Protein AF-A0A7J6GT17-F1 (afdb_monomer_lite)

Foldseek 3Di:
DCVVVVVPPPPPPPPLPPPPPDDPPVPDDPDDDPCCCVVPVVVCVVVVNDDPDPPDDDDDVVVVVPD

Structure (mmCIF, N/CA/C/O backbone):
data_AF-A0A7J6GT17-F1
#
_entry.id   AF-A0A7J6GT17-F1
#
loop_
_atom_site.group_PDB
_atom_site.id
_atom_site.type_symbol
_atom_site.label_atom_id
_atom_site.label_alt_id
_atom_site.label_comp_id
_atom_site.label_asym_id
_atom_site.label_entity_id
_atom_site.label_seq_id
_atom_site.pdbx_PDB_ins_code
_atom_site.Cartn_x
_atom_site.Cartn_y
_atom_site.Cartn_z
_atom_site.occupancy
_atom_site.B_iso_or_equiv
_atom_site.auth_seq_id
_atom_site.auth_comp_id
_atom_site.auth_asym_id
_atom_site.auth_atom_id
_atom_site.pdbx_PDB_model_num
ATOM 1 N N . MET A 1 1 ? -7.230 26.598 -17.826 1.00 50.72 1 MET A N 1
ATOM 2 C CA . MET A 1 1 ? -7.270 25.767 -16.597 1.00 50.72 1 MET A CA 1
ATOM 3 C C . MET A 1 1 ? -7.252 24.264 -16.902 1.00 50.72 1 MET A C 1
ATOM 5 O O . MET A 1 1 ? -7.426 23.475 -15.983 1.00 50.72 1 MET A O 1
ATOM 9 N N . GLU A 1 2 ? -6.968 23.859 -18.146 1.00 53.19 2 GLU A N 1
ATOM 10 C CA . GLU A 1 2 ? -6.930 22.446 -18.563 1.00 53.19 2 GLU A CA 1
ATOM 11 C C . GLU A 1 2 ? -5.498 21.882 -18.667 1.00 53.19 2 GLU A C 1
ATOM 13 O O . GLU A 1 2 ? -5.290 20.701 -18.420 1.00 53.19 2 GLU A O 1
ATOM 18 N N . GLU A 1 3 ? -4.486 22.726 -18.907 1.00 54.16 3 GLU A N 1
ATOM 19 C CA . GLU A 1 3 ? -3.093 22.286 -19.133 1.00 54.16 3 GLU A CA 1
ATOM 20 C C . GLU A 1 3 ? -2.428 21.612 -17.922 1.00 54.16 3 GLU A C 1
ATOM 22 O O . GLU A 1 3 ? -1.560 20.759 -18.075 1.00 54.16 3 GLU A O 1
ATOM 27 N N . LYS A 1 4 ? -2.852 21.919 -16.687 1.00 52.69 4 LYS A N 1
ATOM 28 C CA . LYS A 1 4 ? -2.248 21.304 -15.487 1.00 52.69 4 LYS A CA 1
ATOM 29 C C . LYS A 1 4 ? -2.678 19.842 -15.277 1.00 52.69 4 LYS A C 1
ATOM 31 O O . LYS A 1 4 ? -2.136 19.171 -14.404 1.00 52.69 4 LYS A O 1
ATOM 36 N N . LYS A 1 5 ? -3.659 19.353 -16.043 1.00 50.19 5 LYS A N 1
ATOM 37 C CA . LYS A 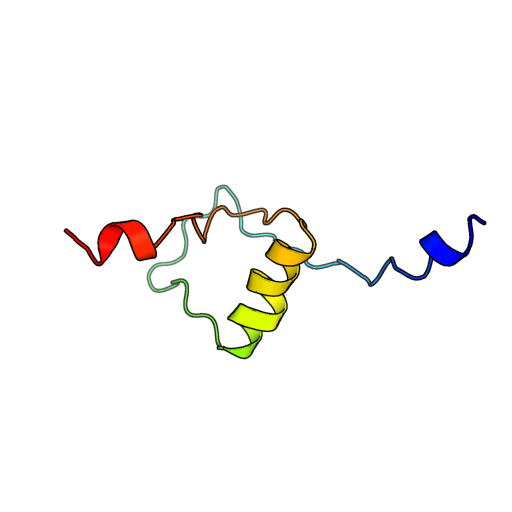1 5 ? -4.159 17.974 -15.954 1.00 50.19 5 LYS A CA 1
ATOM 38 C C . LYS A 1 5 ? -3.422 17.018 -16.899 1.00 50.19 5 LYS A C 1
ATOM 40 O O . LYS A 1 5 ? -3.484 15.812 -16.685 1.00 50.19 5 LYS A O 1
ATOM 45 N N . GLU A 1 6 ? -2.708 17.543 -17.896 1.00 49.25 6 GLU A N 1
ATOM 46 C CA . GLU A 1 6 ? -1.903 16.746 -18.834 1.00 49.25 6 GLU A CA 1
ATOM 47 C C . GLU A 1 6 ? -0.523 16.375 -18.267 1.00 49.25 6 GLU A C 1
ATOM 49 O O . GLU A 1 6 ? -0.030 15.290 -18.545 1.00 49.25 6 GLU A O 1
ATOM 54 N N . LEU A 1 7 ? 0.049 17.202 -17.383 1.00 48.94 7 LEU A N 1
ATOM 55 C CA . LEU A 1 7 ? 1.380 16.999 -16.780 1.00 48.94 7 LEU A CA 1
ATOM 56 C C . LEU A 1 7 ? 1.461 15.900 -15.696 1.00 48.94 7 LEU A C 1
ATOM 58 O O . LEU A 1 7 ? 2.536 15.679 -15.151 1.00 48.94 7 LEU A O 1
ATOM 62 N N . LEU A 1 8 ? 0.350 15.237 -15.353 1.00 55.94 8 LEU A N 1
ATOM 63 C CA . LEU A 1 8 ? 0.311 14.125 -14.383 1.00 55.94 8 LEU A CA 1
ATOM 64 C C . LEU A 1 8 ? 0.017 12.766 -15.032 1.00 55.94 8 LEU A C 1
ATOM 66 O O . LEU A 1 8 ? -0.228 11.791 -14.324 1.00 55.94 8 LEU A O 1
ATOM 70 N N . LYS A 1 9 ? 0.043 12.677 -16.366 1.00 53.41 9 LYS A N 1
ATOM 71 C CA . LYS A 1 9 ? 0.187 11.383 -17.036 1.00 53.41 9 LYS A CA 1
ATOM 72 C C . LYS A 1 9 ? 1.662 10.992 -16.984 1.00 53.41 9 LYS A C 1
ATOM 74 O O . LYS A 1 9 ? 2.368 11.105 -17.976 1.00 53.41 9 LYS A O 1
ATOM 79 N N . GLU A 1 10 ? 2.133 10.635 -15.793 1.00 48.06 10 GLU A N 1
ATOM 80 C CA . GLU A 1 10 ? 3.317 9.785 -15.689 1.00 48.06 10 GLU A CA 1
ATOM 81 C C . GLU A 1 10 ? 2.951 8.451 -16.346 1.00 48.06 10 GLU A C 1
ATOM 83 O O . GLU A 1 10 ? 1.839 7.955 -16.150 1.00 48.06 10 GLU A O 1
ATOM 88 N N . ASP A 1 11 ? 3.850 7.951 -17.184 1.00 50.34 11 ASP A N 1
ATOM 89 C CA . ASP A 1 11 ? 3.733 6.727 -17.967 1.00 50.34 11 ASP A CA 1
ATOM 90 C C . ASP A 1 11 ? 3.395 5.515 -17.071 1.00 50.34 11 ASP A C 1
ATOM 92 O O . ASP A 1 11 ? 4.275 4.794 -16.615 1.00 50.34 11 ASP A O 1
ATOM 96 N N . ASP A 1 12 ? 2.109 5.282 -16.788 1.00 56.12 12 ASP A N 1
ATOM 97 C CA . ASP A 1 12 ? 1.604 4.070 -16.125 1.00 56.12 12 ASP A CA 1
ATOM 98 C C . ASP A 1 12 ? 1.503 2.910 -17.146 1.00 56.12 12 ASP A C 1
ATOM 100 O O . ASP A 1 12 ? 0.488 2.216 -17.211 1.00 56.12 12 ASP A O 1
ATOM 104 N N . ASP A 1 13 ? 2.550 2.684 -17.946 1.00 51.84 13 ASP A N 1
ATOM 105 C CA . ASP A 1 13 ? 2.770 1.417 -18.666 1.00 51.84 13 ASP A CA 1
ATOM 106 C C . ASP A 1 13 ? 3.346 0.367 -17.690 1.00 51.84 13 ASP A C 1
ATOM 108 O O . ASP A 1 13 ? 4.327 -0.317 -17.971 1.00 51.84 13 ASP A O 1
ATOM 112 N N . ASP A 1 14 ? 2.741 0.227 -16.505 1.00 58.59 14 ASP A N 1
ATOM 113 C CA . ASP A 1 14 ? 2.911 -0.994 -15.721 1.00 58.59 14 ASP A CA 1
ATOM 114 C C . ASP A 1 14 ? 1.930 -2.009 -16.296 1.00 58.59 14 ASP A C 1
ATOM 116 O O . ASP A 1 14 ? 0.746 -2.074 -15.936 1.00 58.59 14 ASP A O 1
ATOM 120 N N . ASP A 1 15 ? 2.443 -2.763 -17.258 1.00 54.31 15 ASP A N 1
ATOM 121 C CA . ASP A 1 15 ? 1.853 -3.991 -17.753 1.00 54.31 15 ASP A CA 1
ATOM 122 C C . ASP A 1 15 ? 1.838 -5.012 -16.603 1.00 54.31 15 ASP A C 1
ATOM 124 O O . ASP A 1 15 ? 2.668 -5.912 -16.504 1.00 54.31 15 ASP A O 1
ATOM 128 N N . ASP A 1 16 ? 0.897 -4.838 -15.670 1.00 58.16 16 ASP A N 1
ATOM 129 C CA . ASP A 1 16 ? 0.534 -5.821 -14.650 1.00 58.16 16 ASP A CA 1
ATOM 130 C C . ASP A 1 16 ? -0.180 -7.008 -15.334 1.00 58.16 16 ASP A C 1
ATOM 132 O O . ASP A 1 16 ? -1.316 -7.367 -14.991 1.00 58.16 16 ASP A O 1
ATOM 136 N N . GLU A 1 17 ? 0.442 -7.592 -16.359 1.00 54.38 17 GLU A N 1
ATOM 137 C CA . GLU A 1 17 ? 0.033 -8.835 -17.001 1.00 54.38 17 GLU A CA 1
ATOM 138 C C . GLU A 1 17 ? 0.462 -9.999 -16.107 1.00 54.38 17 GLU A C 1
ATOM 140 O O . GLU A 1 17 ? 1.362 -10.784 -16.385 1.00 54.38 17 GLU A O 1
ATOM 145 N N . TYR A 1 18 ? -0.206 -10.108 -14.964 1.00 60.69 18 TYR A N 1
ATOM 146 C CA . TYR A 1 18 ? -0.353 -11.408 -14.342 1.00 60.69 18 TYR A CA 1
ATOM 147 C C . TYR A 1 18 ? -1.533 -12.072 -15.028 1.00 60.69 18 TYR A C 1
ATOM 149 O O . TYR A 1 18 ? -2.671 -11.603 -14.907 1.00 60.69 18 TYR A O 1
ATOM 157 N N . ASP A 1 19 ? -1.243 -13.143 -15.764 1.00 58.66 19 ASP A N 1
ATOM 158 C CA . ASP A 1 19 ? -2.244 -14.030 -16.339 1.00 58.66 19 ASP A CA 1
ATOM 159 C C . ASP A 1 19 ? -3.301 -14.338 -15.271 1.00 58.66 19 ASP A C 1
ATOM 161 O O . ASP A 1 19 ? -3.048 -15.060 -14.304 1.00 58.66 19 ASP A O 1
ATOM 165 N N . LYS A 1 20 ? -4.510 -13.790 -15.437 1.00 55.09 20 LYS A N 1
ATOM 166 C CA . LYS A 1 20 ? -5.642 -14.063 -14.533 1.00 55.09 20 LYS A CA 1
ATOM 167 C C . LYS A 1 20 ? -6.002 -15.552 -14.498 1.00 55.09 20 LYS A C 1
ATOM 169 O O . LYS A 1 20 ? -6.626 -16.000 -13.539 1.00 55.09 20 LYS A O 1
ATOM 174 N N . ASP A 1 21 ? -5.547 -16.293 -15.507 1.00 60.66 21 ASP A N 1
ATOM 175 C CA . ASP A 1 21 ? -5.757 -17.724 -15.708 1.00 60.66 21 ASP A CA 1
ATOM 176 C C . ASP A 1 21 ? -4.461 -18.551 -15.526 1.00 60.66 21 ASP A C 1
ATOM 178 O O . ASP A 1 21 ? -4.470 -19.778 -15.645 1.00 60.66 21 ASP A O 1
ATOM 182 N N . GLY A 1 22 ? -3.338 -17.895 -15.214 1.00 61.94 22 GLY A N 1
ATOM 183 C CA . GLY A 1 22 ? -2.015 -18.497 -15.088 1.00 61.94 22 GLY A CA 1
ATOM 184 C C . GLY A 1 22 ? -1.764 -18.951 -13.660 1.00 61.94 22 GLY A C 1
ATOM 185 O O . GLY A 1 22 ? -1.515 -18.145 -12.764 1.00 61.94 22 GLY A O 1
ATOM 186 N N . VAL A 1 23 ? -1.820 -20.262 -13.425 1.00 68.56 23 VAL A N 1
ATOM 187 C CA . VAL A 1 23 ? -1.416 -20.836 -12.135 1.00 68.56 23 VAL A CA 1
ATOM 188 C C . VAL A 1 23 ? 0.039 -20.425 -11.873 1.00 68.56 23 VAL A C 1
ATOM 190 O O . VAL A 1 23 ? 0.901 -20.758 -12.691 1.00 68.56 23 VAL A O 1
ATOM 193 N N . PRO A 1 24 ? 0.345 -19.720 -10.764 1.00 70.56 24 PRO A N 1
ATOM 194 C CA . PRO A 1 24 ? 1.713 -19.321 -10.471 1.00 70.56 24 PRO A CA 1
ATOM 195 C C . PRO A 1 24 ? 2.595 -20.566 -10.417 1.00 70.56 24 PRO A C 1
ATOM 197 O O . PRO A 1 24 ? 2.234 -21.573 -9.796 1.00 70.56 24 PRO A O 1
ATOM 200 N N . LEU A 1 25 ? 3.743 -20.503 -11.094 1.00 78.56 25 LEU A N 1
ATOM 201 C CA . LEU A 1 25 ? 4.683 -21.616 -11.142 1.00 78.56 25 LEU A CA 1
ATOM 202 C C . LEU A 1 25 ? 5.035 -22.068 -9.715 1.00 78.56 25 LEU A C 1
ATOM 204 O O . LEU A 1 25 ? 5.208 -21.226 -8.826 1.00 78.56 25 LEU A O 1
ATOM 208 N N . PRO A 1 26 ? 5.185 -23.381 -9.472 1.00 80.44 26 PRO A N 1
ATOM 209 C CA . PRO A 1 26 ? 5.610 -23.879 -8.173 1.00 80.44 26 PRO A CA 1
ATOM 210 C C . PRO A 1 26 ? 6.896 -23.177 -7.715 1.00 80.44 26 PRO A C 1
ATOM 212 O O . PRO A 1 26 ? 7.922 -23.247 -8.385 1.00 80.44 26 PRO A O 1
ATOM 215 N N . GLY A 1 27 ? 6.829 -22.481 -6.578 1.00 80.38 27 GLY A N 1
ATOM 216 C CA . GLY A 1 27 ? 7.951 -21.717 -6.019 1.00 80.38 27 GLY A CA 1
ATOM 217 C C . GLY A 1 27 ? 7.866 -20.202 -6.215 1.00 80.38 27 GLY A C 1
ATOM 218 O O . GLY A 1 27 ? 8.502 -19.477 -5.453 1.00 80.38 27 GLY A O 1
ATOM 219 N N . PHE A 1 28 ? 7.030 -19.706 -7.131 1.00 81.00 28 PHE A N 1
ATOM 220 C CA . PHE A 1 28 ? 6.745 -18.277 -7.232 1.00 81.00 28 PHE A CA 1
ATOM 22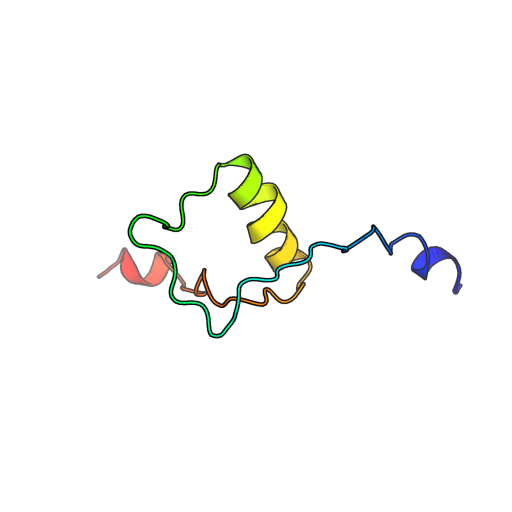1 C C . PHE A 1 28 ? 5.768 -17.875 -6.137 1.00 81.00 28 PHE A C 1
ATOM 223 O O . PHE A 1 28 ? 4.659 -18.398 -6.013 1.00 81.00 28 PHE A O 1
ATOM 230 N N . ARG A 1 29 ? 6.222 -16.960 -5.289 1.00 85.00 29 ARG A N 1
ATOM 231 C CA . ARG A 1 29 ? 5.463 -16.427 -4.166 1.00 85.00 29 ARG A CA 1
ATOM 232 C C . ARG A 1 29 ? 5.636 -14.927 -4.130 1.00 85.00 29 ARG A C 1
ATOM 234 O O . ARG A 1 29 ? 6.613 -14.386 -4.635 1.00 85.00 29 ARG A O 1
ATOM 241 N N . PHE A 1 30 ? 4.692 -14.278 -3.471 1.00 86.50 30 PHE A N 1
ATOM 242 C CA . PHE A 1 30 ? 4.817 -12.877 -3.132 1.00 86.50 30 PHE A CA 1
ATOM 243 C C . PHE A 1 30 ? 6.019 -12.674 -2.198 1.00 86.50 30 PHE A C 1
ATOM 245 O O . PHE A 1 30 ? 5.980 -13.079 -1.034 1.00 86.50 30 PHE A O 1
ATOM 252 N N . HIS A 1 31 ? 7.094 -12.103 -2.737 1.00 90.50 31 HIS A N 1
ATOM 253 C CA . HIS A 1 31 ? 8.332 -11.809 -2.017 1.00 90.50 31 HIS A CA 1
ATOM 254 C C . HIS A 1 31 ? 8.894 -10.445 -2.458 1.00 90.50 31 HIS A C 1
ATOM 256 O O . HIS A 1 31 ? 9.970 -10.397 -3.051 1.00 90.50 31 HIS A O 1
ATOM 262 N N . PRO A 1 32 ? 8.141 -9.346 -2.249 1.00 89.12 32 PRO A N 1
ATOM 263 C CA . PRO A 1 32 ? 8.594 -8.018 -2.641 1.00 89.12 32 PRO A CA 1
ATOM 264 C C . PRO A 1 32 ? 9.755 -7.556 -1.756 1.00 89.12 32 PRO A C 1
ATOM 266 O O . PRO A 1 32 ? 9.837 -7.899 -0.574 1.00 89.12 32 PRO A O 1
ATOM 269 N N . THR A 1 33 ? 10.609 -6.717 -2.321 1.00 93.88 33 THR A N 1
ATOM 270 C CA . THR A 1 33 ? 11.551 -5.878 -1.579 1.00 93.88 33 THR A CA 1
ATOM 271 C C . THR A 1 33 ? 10.826 -4.722 -0.878 1.00 93.88 33 THR A C 1
ATOM 273 O O . THR A 1 33 ? 9.682 -4.390 -1.205 1.00 93.88 33 THR A O 1
ATOM 276 N N . ASP A 1 34 ? 11.494 -4.069 0.078 1.00 95.25 34 ASP A N 1
ATOM 277 C CA . ASP A 1 34 ? 10.938 -2.895 0.769 1.00 95.25 34 ASP A CA 1
ATOM 278 C C . ASP A 1 34 ? 10.627 -1.746 -0.206 1.00 95.25 34 ASP A C 1
ATOM 280 O O . ASP A 1 34 ? 9.601 -1.070 -0.082 1.00 95.25 34 ASP A O 1
ATOM 284 N N . GLU A 1 35 ? 11.490 -1.549 -1.206 1.00 93.88 35 GLU A N 1
ATOM 285 C CA . GLU A 1 35 ? 11.321 -0.525 -2.240 1.00 93.88 35 GLU A CA 1
ATOM 286 C C . GLU A 1 35 ? 10.078 -0.789 -3.094 1.00 93.88 35 GLU A C 1
ATOM 288 O O . GLU A 1 35 ? 9.287 0.126 -3.323 1.00 93.88 35 GLU A O 1
ATOM 293 N N . GLU A 1 36 ? 9.841 -2.040 -3.495 1.00 89.25 36 GLU A N 1
ATOM 294 C CA . GLU A 1 36 ? 8.639 -2.430 -4.238 1.00 89.25 36 GLU A CA 1
ATOM 295 C C . GLU A 1 36 ? 7.385 -2.306 -3.364 1.00 89.25 36 GLU A C 1
ATOM 297 O O . GLU A 1 36 ? 6.357 -1.788 -3.807 1.00 89.25 36 GLU A O 1
ATOM 302 N N . LEU A 1 37 ? 7.451 -2.718 -2.094 1.00 90.00 37 LEU A N 1
ATOM 303 C CA . LEU A 1 37 ? 6.314 -2.623 -1.180 1.00 90.00 37 LEU A CA 1
ATOM 304 C C . LEU A 1 37 ? 5.839 -1.171 -1.014 1.00 90.00 37 LEU A C 1
ATOM 306 O O . LEU A 1 37 ? 4.636 -0.902 -1.051 1.00 90.00 37 LEU A O 1
ATOM 310 N N . VAL A 1 38 ? 6.770 -0.229 -0.861 1.00 90.38 38 VAL A N 1
ATOM 311 C CA . VAL A 1 38 ? 6.445 1.191 -0.680 1.00 90.38 38 VAL A CA 1
ATOM 312 C C . VAL A 1 38 ? 6.153 1.878 -2.012 1.00 90.38 38 VAL A C 1
ATOM 314 O O . VAL A 1 38 ? 5.100 2.502 -2.173 1.00 90.38 38 VAL A O 1
ATOM 317 N N . GLY A 1 39 ? 7.082 1.774 -2.961 1.00 88.38 39 GLY A N 1
ATOM 318 C CA . GLY A 1 39 ? 7.072 2.515 -4.218 1.00 88.38 39 GLY A CA 1
ATOM 319 C C . GLY A 1 39 ? 5.992 2.053 -5.185 1.00 88.38 39 GLY A C 1
ATOM 320 O O . GLY A 1 39 ? 5.407 2.888 -5.873 1.00 88.38 39 GLY A O 1
ATOM 321 N N . PHE A 1 40 ? 5.682 0.756 -5.190 1.00 87.12 40 PHE A N 1
ATOM 322 C CA . PHE A 1 40 ? 4.684 0.182 -6.082 1.00 87.12 40 PHE A CA 1
ATOM 323 C C . PHE A 1 40 ? 3.354 -0.060 -5.357 1.00 87.12 40 PHE A C 1
ATOM 325 O O . PHE A 1 40 ? 2.344 0.564 -5.687 1.00 87.12 40 PHE A O 1
ATOM 332 N N . TYR A 1 41 ? 3.334 -0.914 -4.329 1.00 88.00 41 TYR A N 1
ATOM 333 C CA . TYR A 1 41 ? 2.071 -1.361 -3.723 1.00 88.00 41 TYR A CA 1
ATOM 334 C C . TYR A 1 41 ? 1.400 -0.286 -2.855 1.00 88.00 41 TYR A C 1
ATOM 336 O O . TYR A 1 41 ? 0.202 -0.024 -3.001 1.00 88.00 41 TYR A O 1
ATOM 344 N N . LEU A 1 42 ? 2.145 0.351 -1.945 1.00 89.06 42 L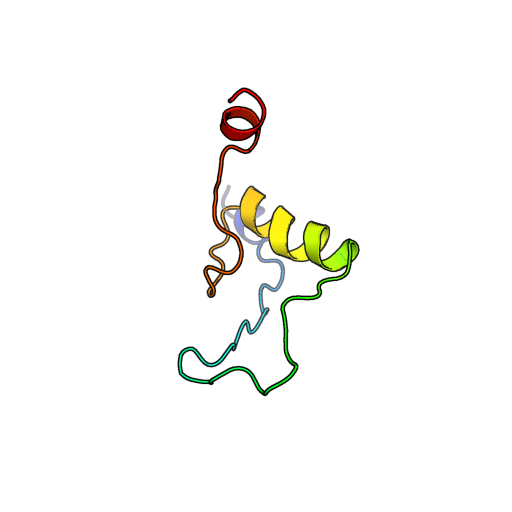EU A N 1
ATOM 345 C CA . LEU A 1 42 ? 1.582 1.376 -1.059 1.00 89.06 42 LEU A CA 1
ATOM 346 C C . LEU A 1 42 ? 1.268 2.673 -1.804 1.00 89.06 42 LEU A C 1
ATOM 348 O O . LEU A 1 42 ? 0.186 3.228 -1.603 1.00 89.06 42 LEU A O 1
ATOM 352 N N . ARG A 1 43 ? 2.163 3.140 -2.683 1.00 88.75 43 ARG A N 1
ATOM 353 C CA . ARG A 1 43 ? 1.940 4.363 -3.468 1.00 88.75 43 ARG A CA 1
ATOM 354 C C . ARG A 1 43 ? 0.677 4.265 -4.324 1.00 88.75 43 ARG A C 1
ATOM 356 O O . ARG A 1 43 ? -0.188 5.131 -4.217 1.00 88.75 43 ARG A O 1
ATOM 363 N N . ARG A 1 44 ? 0.487 3.159 -5.057 1.00 87.31 44 ARG A N 1
ATOM 364 C CA . ARG A 1 44 ? -0.745 2.912 -5.832 1.00 87.31 44 ARG A CA 1
ATOM 365 C C . ARG A 1 44 ? -2.001 2.933 -4.963 1.00 87.31 44 ARG A C 1
ATOM 367 O O . ARG A 1 44 ? -3.012 3.512 -5.361 1.00 87.31 44 ARG A O 1
ATOM 374 N N . LYS A 1 45 ? -1.938 2.360 -3.755 1.00 86.06 45 LYS A N 1
ATOM 375 C CA . LYS A 1 45 ? -3.059 2.375 -2.802 1.00 86.06 45 LYS A CA 1
ATOM 376 C C . LYS A 1 45 ? -3.417 3.793 -2.345 1.00 86.06 45 LYS A C 1
ATOM 378 O O . LYS A 1 45 ? -4.603 4.105 -2.238 1.00 86.06 45 LYS A O 1
ATOM 383 N N . VAL A 1 46 ? -2.423 4.645 -2.087 1.00 88.62 46 VAL A N 1
ATOM 384 C CA . VAL A 1 46 ? -2.629 6.060 -1.719 1.00 88.62 46 VAL A CA 1
ATOM 385 C C . VAL A 1 46 ? -3.223 6.849 -2.885 1.00 88.62 46 VAL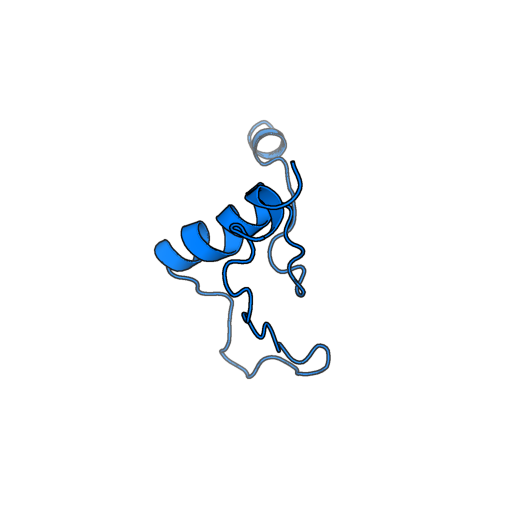 A C 1
ATOM 387 O O . VAL A 1 46 ? -4.188 7.591 -2.696 1.00 88.62 46 VAL A O 1
ATOM 390 N N . ASP A 1 47 ? -2.721 6.606 -4.094 1.00 88.31 47 ASP A N 1
ATOM 391 C CA . ASP A 1 47 ? -3.169 7.260 -5.327 1.00 88.31 47 ASP A CA 1
ATOM 392 C C . ASP A 1 47 ? -4.519 6.724 -5.841 1.00 88.31 47 ASP A C 1
ATOM 394 O O . ASP A 1 47 ? -5.032 7.186 -6.860 1.00 88.31 47 ASP A O 1
ATOM 398 N N . LYS A 1 48 ? -5.125 5.757 -5.131 1.00 83.25 48 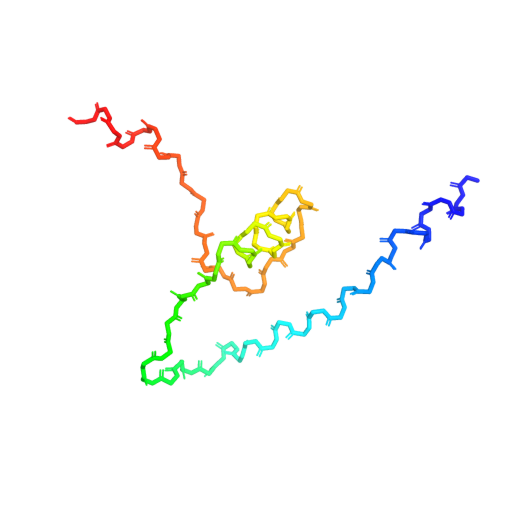LYS A N 1
ATOM 399 C CA . LYS A 1 48 ? -6.362 5.054 -5.515 1.00 83.25 48 LYS A CA 1
ATOM 400 C C . LYS A 1 48 ? -6.277 4.413 -6.906 1.00 83.25 48 LYS A C 1
ATOM 402 O O . LYS A 1 48 ? -7.301 4.232 -7.569 1.00 83.25 48 LYS A O 1
ATOM 407 N N . LYS A 1 49 ? -5.068 4.050 -7.338 1.00 81.94 49 LYS A N 1
ATOM 408 C CA . LYS A 1 49 ? -4.847 3.309 -8.577 1.00 81.94 49 LYS A CA 1
ATOM 409 C C . LYS A 1 49 ? -5.244 1.842 -8.342 1.00 81.94 49 LYS A C 1
ATOM 411 O O . LYS A 1 49 ? -4.778 1.241 -7.370 1.00 81.94 49 LYS A O 1
ATOM 416 N N . PRO A 1 50 ? -6.131 1.262 -9.168 1.00 72.56 50 PRO A N 1
ATOM 417 C CA . PRO A 1 50 ? -6.567 -0.118 -8.991 1.00 72.56 50 PRO A CA 1
ATOM 418 C C . PRO A 1 50 ? -5.416 -1.088 -9.287 1.00 72.56 50 PRO A C 1
ATOM 420 O O . PRO A 1 50 ? -4.805 -1.020 -10.349 1.00 72.56 50 PRO A O 1
ATOM 423 N N . LEU A 1 51 ? -5.151 -2.016 -8.364 1.00 76.00 51 LEU A N 1
ATOM 424 C CA . LEU A 1 51 ? -4.286 -3.171 -8.617 1.00 76.00 51 LEU A CA 1
ATOM 425 C C . LEU A 1 51 ? -5.112 -4.247 -9.327 1.00 76.00 51 LEU A C 1
ATOM 427 O O . LEU A 1 51 ? -6.219 -4.565 -8.891 1.00 76.00 51 LEU A O 1
ATOM 431 N N . ARG A 1 52 ? -4.585 -4.827 -10.411 1.00 68.06 52 ARG A N 1
ATOM 432 C CA . ARG A 1 52 ? -5.286 -5.889 -11.159 1.00 68.06 52 ARG A CA 1
ATOM 433 C C . ARG A 1 52 ? -5.425 -7.192 -10.368 1.00 68.06 52 ARG A C 1
ATOM 435 O O . ARG A 1 52 ? -6.280 -8.010 -10.701 1.00 68.06 52 ARG A O 1
ATOM 442 N N . ILE A 1 53 ? -4.616 -7.362 -9.322 1.00 70.50 53 ILE A N 1
ATOM 443 C CA . ILE A 1 53 ? -4.590 -8.540 -8.457 1.00 70.50 53 ILE A CA 1
ATOM 444 C C . ILE A 1 53 ? -4.899 -8.108 -7.032 1.00 70.50 53 ILE A C 1
ATOM 446 O O . ILE A 1 53 ? -4.236 -7.236 -6.468 1.00 70.50 53 ILE A O 1
ATOM 450 N N . GLU A 1 54 ? -5.870 -8.771 -6.413 1.00 70.50 54 GLU A N 1
ATOM 451 C CA . GLU A 1 54 ? -6.218 -8.567 -5.006 1.00 70.50 54 GLU A CA 1
ATOM 452 C C . GLU A 1 54 ? -5.242 -9.322 -4.078 1.00 70.50 54 GLU A C 1
ATOM 454 O O . GLU A 1 54 ? -5.617 -10.196 -3.299 1.00 70.50 54 GLU A O 1
ATOM 459 N N . LEU A 1 55 ? -3.950 -9.004 -4.202 1.00 77.94 55 LEU A N 1
ATOM 460 C CA . LEU A 1 55 ? -2.853 -9.657 -3.481 1.00 77.94 55 LEU A CA 1
ATOM 461 C C . LEU A 1 55 ? -2.787 -9.217 -2.010 1.00 77.94 55 LEU A C 1
ATOM 463 O O . LEU A 1 55 ? -2.515 -10.021 -1.120 1.00 77.94 55 LEU A O 1
ATOM 467 N N . ILE A 1 56 ? -3.080 -7.939 -1.748 1.00 84.50 56 ILE A N 1
ATOM 468 C CA . ILE A 1 56 ? -3.044 -7.334 -0.413 1.00 84.50 56 ILE A CA 1
ATOM 469 C C . ILE A 1 56 ? -4.464 -6.935 -0.003 1.00 84.50 56 ILE A C 1
ATOM 471 O O . ILE A 1 56 ? -5.022 -5.960 -0.509 1.00 84.50 56 ILE A O 1
ATOM 475 N N . LYS A 1 57 ? -5.036 -7.660 0.963 1.00 84.44 57 LYS A N 1
ATOM 476 C CA . LYS A 1 57 ? -6.359 -7.349 1.527 1.00 84.44 57 LYS A CA 1
ATOM 477 C C . LYS A 1 57 ? -6.300 -6.168 2.496 1.00 84.44 57 LYS A C 1
ATOM 479 O O . LYS A 1 57 ? -5.323 -5.976 3.218 1.00 84.44 57 LYS A O 1
ATOM 484 N N . GLN A 1 58 ? -7.377 -5.388 2.553 1.00 86.00 58 GLN A N 1
ATOM 485 C CA . GLN A 1 58 ? -7.530 -4.324 3.542 1.00 86.00 58 GLN A CA 1
ATOM 486 C C . GLN A 1 58 ? -8.079 -4.895 4.853 1.00 86.00 58 GLN A C 1
ATOM 488 O O . GLN A 1 58 ? -9.205 -5.381 4.908 1.00 86.00 58 GLN A O 1
ATOM 493 N N . ILE A 1 59 ? -7.283 -4.807 5.915 1.00 89.62 59 ILE A N 1
ATOM 494 C CA . ILE A 1 59 ? -7.649 -5.252 7.259 1.00 89.62 59 ILE A CA 1
ATOM 495 C C . ILE A 1 59 ? -7.199 -4.210 8.284 1.00 89.62 59 ILE A C 1
ATOM 497 O O . ILE A 1 59 ? -6.135 -3.608 8.151 1.00 89.62 59 ILE A O 1
ATOM 501 N N . ASP A 1 60 ? -8.030 -3.981 9.297 1.00 89.38 60 ASP A N 1
ATOM 502 C CA . ASP A 1 60 ? -7.679 -3.152 10.447 1.00 89.38 60 ASP A CA 1
ATOM 503 C C . ASP A 1 60 ? -6.951 -4.018 11.476 1.00 89.38 60 ASP A C 1
ATOM 505 O O . ASP A 1 60 ? -7.580 -4.728 12.261 1.00 89.38 60 ASP A O 1
ATOM 509 N N . ILE A 1 61 ? -5.621 -3.990 11.434 1.00 89.56 61 ILE A N 1
ATOM 510 C CA . ILE A 1 61 ? -4.767 -4.823 12.288 1.00 89.56 61 ILE A CA 1
ATOM 511 C C . ILE A 1 61 ? -4.912 -4.494 13.779 1.00 89.56 61 ILE A C 1
ATOM 513 O O . ILE A 1 61 ? -4.738 -5.379 14.614 1.00 89.56 61 ILE A O 1
ATOM 517 N N . TYR A 1 62 ? -5.289 -3.262 14.136 1.00 89.69 62 TYR A N 1
ATOM 518 C CA . TYR A 1 62 ? -5.389 -2.846 15.537 1.00 89.69 62 TYR A CA 1
ATOM 519 C C . TYR A 1 62 ? -6.554 -3.516 16.266 1.00 89.69 62 TYR 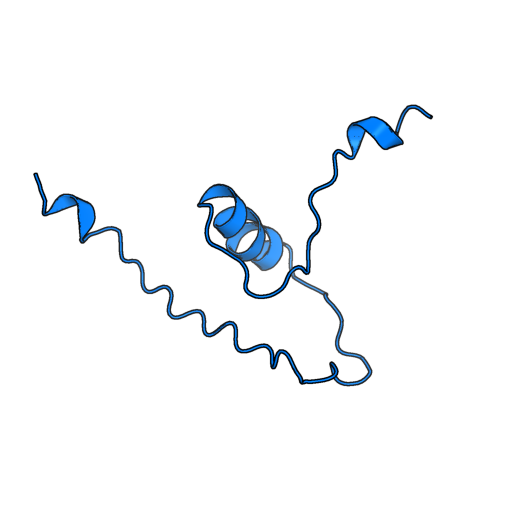A C 1
ATOM 521 O O . TYR A 1 62 ? -6.508 -3.674 17.483 1.00 89.69 62 TYR A O 1
ATOM 529 N N . LYS A 1 63 ? -7.569 -3.984 15.532 1.00 87.56 63 LYS A N 1
ATOM 530 C CA . LYS A 1 63 ? -8.693 -4.742 16.100 1.00 87.56 63 LYS A CA 1
ATOM 531 C C . LYS A 1 63 ? -8.333 -6.167 16.518 1.00 87.56 63 LYS A C 1
ATOM 533 O O . LYS A 1 63 ? -9.073 -6.754 17.297 1.00 87.56 63 LYS A O 1
ATOM 538 N N . TYR A 1 64 ? -7.227 -6.719 16.021 1.00 84.06 64 TYR A N 1
ATOM 539 C CA . TYR A 1 64 ? -6.831 -8.110 16.278 1.00 84.06 64 TYR A CA 1
ATOM 540 C C . TYR A 1 64 ? -5.791 -8.257 17.389 1.00 84.06 64 TYR A C 1
ATOM 542 O O . TYR A 1 64 ? -5.525 -9.368 17.827 1.00 84.06 64 TYR A O 1
ATOM 550 N N . ILE A 1 65 ? -5.200 -7.150 17.843 1.00 80.12 65 ILE A N 1
ATOM 551 C CA . ILE A 1 65 ? -4.135 -7.149 18.859 1.00 80.12 65 ILE A CA 1
ATOM 552 C C . ILE A 1 65 ? -4.709 -7.074 20.293 1.00 80.12 65 ILE A C 1
ATOM 554 O O . ILE A 1 65 ? -3.990 -7.320 21.254 1.00 80.12 65 ILE A O 1
ATOM 558 N N . TYR A 1 66 ? -6.005 -6.777 20.447 1.00 65.06 66 TYR A N 1
ATOM 559 C CA . TYR A 1 66 ? -6.682 -6.584 21.743 1.00 65.06 66 TYR A CA 1
ATOM 560 C C . TYR A 1 66 ? -7.733 -7.654 22.088 1.00 65.06 66 TYR A C 1
ATOM 562 O O . TYR A 1 66 ? -8.626 -7.397 22.896 1.00 65.06 66 TYR A O 1
ATOM 570 N N . ILE A 1 67 ? -7.641 -8.839 21.483 1.00 57.88 67 ILE A N 1
ATOM 571 C CA . ILE A 1 67 ? -8.418 -10.023 21.888 1.00 57.88 67 ILE A CA 1
ATOM 572 C C . ILE A 1 67 ? -7.507 -10.916 22.726 1.00 57.88 67 ILE A C 1
ATOM 574 O O . ILE A 1 67 ? -7.974 -11.390 23.784 1.00 57.88 67 ILE A O 1
#

Radius of gyration: 16.44 Å; chains: 1; bounding box: 20×50×41 Å

Sequence (67 aa):
MEEKKELLKEDDDDDDEYDKDGVPLPGFRFHPTDEELVGFYLRRKVDKKPLRIELIKQIDIYKYIYI

Secondary structure (DSSP, 8-state):
--GGGTTT-----------TT-PPPTT------HHHIIIIIIHHHHTTPPPSS--S----GGGTS--

InterPro domains:
  IPR003441 NAC domain [PF02365] (26-64)
  IPR003441 NAC domain [PS51005] (24-67)
  IPR036093 NAC domain superfamily [G3DSA:2.170.150.80] (33-65)
  IPR036093 NAC domain superfamily [SSF101941] (25-64)

Organism: Cannabis sativa (NCBI:txid3483)

pLDDT: mean 73.74, std 15.32, range [48.06, 95.25]